Protein AF-A0A3E0E1Y2-F1 (afdb_monomer_lite)

Foldseek 3Di:
DPPPPPPPPPPPDDDPVNVVVLVVLVVVLVVLVVVLCCCPPVVNDPDDDPVSVVVNVCSLVCLVVSLVVLLVVLVVVCVVVVPDPCVVSVVSSCVSCVVNVVVVVVVVVVVVVVVVVVVVVVVD

Radius of gyration: 21.41 Å; chains: 1; bounding box: 39×41×74 Å

pLDDT: mean 82.46, std 16.65, range [35.47, 96.69]

Structure (mmCIF, N/CA/C/O backbone):
data_AF-A0A3E0E1Y2-F1
#
_entry.id   AF-A0A3E0E1Y2-F1
#
loop_
_atom_site.group_PDB
_atom_site.id
_atom_site.type_symbol
_atom_site.label_atom_id
_atom_site.label_alt_id
_atom_site.label_comp_id
_atom_site.label_asym_id
_atom_site.label_entity_id
_atom_site.label_seq_id
_atom_site.pdbx_PDB_ins_code
_atom_site.Cartn_x
_atom_site.Cartn_y
_atom_site.Cartn_z
_atom_site.occupancy
_atom_site.B_iso_or_equiv
_atom_site.auth_seq_id
_atom_site.auth_comp_id
_atom_site.auth_asym_id
_atom_site.auth_atom_id
_atom_site.pdbx_PDB_model_num
ATOM 1 N N . MET A 1 1 ? -8.127 1.041 48.473 1.00 42.31 1 MET A N 1
ATOM 2 C CA . MET A 1 1 ? -7.659 0.117 47.414 1.00 42.31 1 MET A CA 1
ATOM 3 C C . MET A 1 1 ? -8.795 -0.189 46.423 1.00 42.31 1 MET A C 1
ATOM 5 O O . MET A 1 1 ? -9.234 -1.325 46.302 1.00 42.31 1 MET A O 1
ATOM 9 N N . LYS A 1 2 ? -9.341 0.849 45.770 1.00 41.88 2 LYS A N 1
ATOM 10 C CA . LYS A 1 2 ? -10.514 0.759 44.870 1.00 41.88 2 LYS A CA 1
ATOM 11 C C . LYS A 1 2 ? -10.286 1.433 43.504 1.00 41.88 2 LYS A C 1
ATOM 13 O O . LYS A 1 2 ? -11.213 1.494 42.709 1.00 41.88 2 LYS A O 1
ATOM 18 N N . GLU A 1 3 ? -9.070 1.904 43.226 1.00 45.41 3 GLU A N 1
ATOM 19 C CA . GLU A 1 3 ? -8.773 2.735 42.047 1.00 45.41 3 GLU A CA 1
ATOM 20 C C . GLU A 1 3 ? -8.166 1.957 40.868 1.00 45.41 3 GLU A C 1
ATOM 22 O O . GLU A 1 3 ? -8.304 2.380 39.726 1.00 45.41 3 GLU A O 1
ATOM 27 N N . GLU A 1 4 ? -7.598 0.766 41.081 1.00 42.19 4 GLU A N 1
ATOM 28 C CA . GLU A 1 4 ? -6.969 -0.001 39.988 1.00 42.19 4 GLU A CA 1
ATOM 29 C C . GLU A 1 4 ? -7.965 -0.749 39.085 1.00 42.19 4 GLU A C 1
ATOM 31 O O . GLU A 1 4 ? -7.622 -1.148 37.972 1.00 42.19 4 GLU A O 1
ATOM 36 N N . LYS A 1 5 ? -9.223 -0.919 39.513 1.00 35.47 5 LYS A N 1
ATOM 37 C CA . LYS A 1 5 ? -10.214 -1.703 38.754 1.00 35.47 5 LYS A CA 1
ATOM 38 C C . LYS A 1 5 ? -10.805 -0.975 37.539 1.00 35.47 5 LYS A C 1
ATOM 40 O O . LYS A 1 5 ? -11.323 -1.641 36.653 1.00 35.47 5 LYS A O 1
ATOM 45 N N . ILE A 1 6 ? -10.712 0.354 37.465 1.00 39.94 6 ILE A N 1
ATOM 46 C CA . ILE A 1 6 ? -11.422 1.151 36.442 1.00 39.94 6 ILE A CA 1
ATOM 47 C C . ILE A 1 6 ? -10.601 1.309 35.146 1.00 39.94 6 ILE A C 1
ATOM 49 O O . ILE A 1 6 ? -11.142 1.607 34.085 1.00 39.94 6 ILE A O 1
ATOM 53 N N . ILE A 1 7 ? -9.291 1.051 35.176 1.00 42.72 7 ILE A N 1
ATOM 54 C CA . ILE A 1 7 ? -8.411 1.332 34.026 1.00 42.72 7 ILE A CA 1
ATOM 55 C C . ILE A 1 7 ? -8.414 0.187 32.989 1.00 42.72 7 ILE A C 1
ATOM 57 O O . ILE A 1 7 ? -8.080 0.399 31.822 1.00 42.72 7 ILE A O 1
ATOM 61 N N . PHE A 1 8 ? -8.842 -1.023 33.364 1.00 40.84 8 PHE A N 1
ATOM 62 C CA . PHE A 1 8 ? -8.775 -2.196 32.481 1.00 40.84 8 PHE A CA 1
ATOM 63 C C . PHE A 1 8 ? -10.011 -2.438 31.601 1.00 40.84 8 PHE A C 1
ATOM 65 O O . PHE A 1 8 ? -9.901 -3.168 30.620 1.00 40.84 8 PHE A O 1
ATOM 72 N N . GLU A 1 9 ? -11.148 -1.791 31.865 1.00 37.94 9 GLU A N 1
ATOM 73 C CA . GLU A 1 9 ? -12.396 -2.009 31.106 1.00 37.94 9 GLU A CA 1
ATOM 74 C C . GLU A 1 9 ? -12.423 -1.362 29.708 1.00 37.94 9 GLU A C 1
ATOM 76 O O . GLU A 1 9 ? -13.380 -1.535 28.961 1.00 37.94 9 GLU A O 1
ATOM 81 N N . ASN A 1 10 ? -11.371 -0.639 29.310 1.00 48.41 10 ASN A N 1
ATOM 82 C CA . ASN A 1 10 ? -11.364 0.159 28.076 1.00 48.41 10 ASN A CA 1
ATOM 83 C C . ASN A 1 10 ? -10.245 -0.213 27.084 1.00 48.41 10 ASN A C 1
ATOM 85 O O . ASN A 1 10 ? -9.847 0.603 26.235 1.00 48.41 10 ASN A O 1
ATOM 89 N N . LYS A 1 11 ? -9.708 -1.436 27.204 1.00 49.22 11 LYS A N 1
ATOM 90 C CA . LYS A 1 11 ? -8.860 -2.045 26.175 1.00 49.22 11 LYS A CA 1
ATOM 91 C C . LYS A 1 11 ? -9.769 -2.713 25.149 1.00 49.22 11 LYS A C 1
ATOM 93 O O . LYS A 1 11 ? -10.326 -3.772 25.407 1.00 49.22 11 LYS A O 1
ATOM 98 N N . GLU A 1 12 ? -9.913 -2.067 23.996 1.00 59.81 12 GLU A N 1
ATOM 99 C CA . GLU A 1 12 ? -10.508 -2.674 22.805 1.00 59.81 12 GLU A CA 1
ATOM 100 C C . GLU A 1 12 ? -9.777 -3.998 22.542 1.00 59.81 12 GLU A C 1
ATOM 102 O O . GLU A 1 12 ? -8.564 -4.019 22.312 1.00 59.81 12 GLU A O 1
ATOM 107 N N . GLN A 1 13 ? -10.488 -5.114 22.684 1.00 66.56 13 GLN A N 1
ATOM 108 C CA . GLN A 1 13 ? -9.900 -6.435 22.531 1.00 66.56 13 GLN A CA 1
ATOM 109 C C . GLN A 1 13 ? -9.755 -6.705 21.031 1.00 66.56 13 GLN A C 1
ATOM 111 O O . GLN A 1 13 ? -10.732 -6.964 20.332 1.00 66.56 13 GLN A O 1
ATOM 116 N N . ILE A 1 14 ? -8.535 -6.566 20.512 1.00 75.69 14 ILE A N 1
ATOM 117 C CA . ILE A 1 14 ? -8.258 -6.804 19.093 1.00 75.69 14 ILE A CA 1
ATOM 118 C C . ILE A 1 14 ? -8.406 -8.303 18.823 1.00 75.69 14 ILE A C 1
ATOM 120 O O . ILE A 1 14 ? -7.786 -9.128 19.496 1.00 75.69 14 ILE A O 1
ATOM 124 N N . ASN A 1 15 ? -9.216 -8.652 17.824 1.00 79.38 15 ASN A N 1
ATOM 125 C CA . ASN A 1 15 ? -9.429 -10.035 17.422 1.00 79.38 15 ASN A CA 1
ATOM 126 C C . ASN A 1 15 ? -8.099 -10.666 16.938 1.00 79.38 15 ASN A C 1
ATOM 128 O O . ASN A 1 15 ? -7.468 -10.112 16.034 1.00 79.38 15 ASN A O 1
ATOM 132 N N . PRO A 1 16 ? -7.671 -11.827 17.469 1.00 82.62 16 PRO A N 1
ATOM 133 C CA . PRO A 1 16 ? -6.479 -12.531 16.991 1.00 82.62 16 PRO A CA 1
ATOM 134 C C . PRO A 1 16 ? -6.491 -12.808 15.481 1.00 82.62 16 PRO A C 1
ATOM 136 O O . PRO A 1 16 ? -5.455 -12.696 14.829 1.00 82.62 16 PRO A O 1
ATOM 139 N N . ASN A 1 17 ? -7.666 -13.082 14.901 1.00 85.50 17 ASN A N 1
ATOM 140 C CA . ASN A 1 17 ? -7.819 -13.294 13.460 1.00 85.50 17 ASN A CA 1
ATOM 141 C C . ASN A 1 17 ? -7.515 -12.021 12.662 1.00 85.50 17 ASN A C 1
ATOM 143 O O . ASN A 1 17 ? -6.929 -12.095 11.584 1.00 85.50 17 ASN A O 1
ATOM 147 N N . PHE A 1 18 ? -7.861 -10.849 13.206 1.00 87.56 18 PHE A N 1
ATOM 148 C CA . PHE A 1 18 ? -7.502 -9.568 12.603 1.00 87.56 18 PHE A CA 1
ATOM 149 C C . PHE A 1 18 ? -5.981 -9.393 12.601 1.00 87.56 18 PHE A C 1
ATOM 151 O O . PHE A 1 18 ? -5.408 -9.048 11.573 1.00 87.56 18 PHE A O 1
ATOM 158 N N . ILE A 1 19 ? -5.302 -9.690 13.713 1.00 86.88 19 ILE A N 1
ATOM 159 C CA . ILE A 1 19 ? -3.834 -9.610 13.787 1.00 86.88 19 ILE A CA 1
ATOM 160 C C . ILE A 1 19 ? -3.194 -10.547 12.756 1.00 86.88 19 ILE A C 1
ATOM 162 O O . ILE A 1 19 ? -2.360 -10.103 11.969 1.00 86.88 19 ILE A O 1
ATOM 166 N N . GLY A 1 20 ? -3.623 -11.812 12.716 1.00 88.38 20 GLY A N 1
ATOM 167 C CA . GLY A 1 20 ? -3.103 -12.806 11.777 1.00 88.38 20 GLY A CA 1
ATOM 168 C C . GLY A 1 20 ? -3.264 -12.388 10.314 1.00 88.38 20 GLY A C 1
ATOM 169 O O . GLY A 1 20 ? -2.302 -12.455 9.549 1.00 88.38 20 GLY A O 1
ATOM 170 N N . LEU A 1 21 ? -4.442 -11.879 9.936 1.00 90.00 21 LEU A N 1
ATOM 171 C CA . LEU A 1 21 ? -4.678 -11.404 8.573 1.00 90.00 21 LEU A CA 1
ATOM 172 C C . LEU A 1 21 ? -3.776 -10.217 8.217 1.00 90.00 21 LEU A C 1
ATOM 174 O O . LEU A 1 21 ? -3.196 -10.201 7.137 1.00 90.00 21 LEU A O 1
ATOM 178 N N . ASN A 1 22 ? -3.624 -9.235 9.109 1.00 90.69 22 ASN A N 1
ATOM 179 C CA . ASN A 1 22 ? -2.784 -8.070 8.82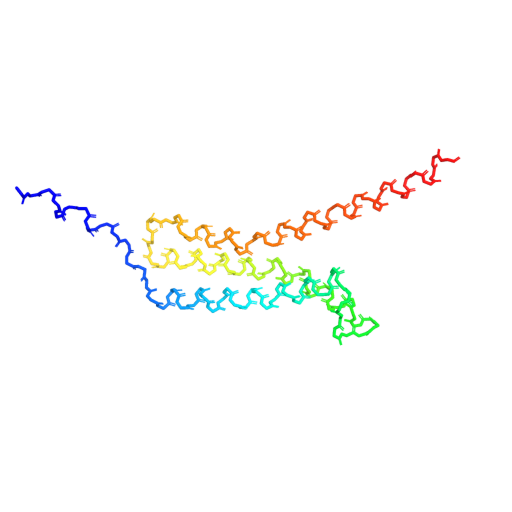5 1.00 90.69 22 ASN A CA 1
ATOM 180 C C . ASN A 1 22 ? -1.298 -8.440 8.711 1.00 90.69 22 ASN A C 1
ATOM 182 O O . ASN A 1 22 ? -0.601 -7.870 7.879 1.00 90.69 22 ASN A O 1
ATOM 186 N N . VAL A 1 23 ? -0.814 -9.421 9.481 1.00 90.62 23 VAL A N 1
ATOM 187 C CA . VAL A 1 23 ? 0.549 -9.959 9.320 1.00 90.62 23 VAL A CA 1
ATOM 188 C C . VAL A 1 23 ? 0.713 -10.627 7.954 1.00 90.62 23 VAL A C 1
ATOM 190 O O . VAL A 1 23 ? 1.694 -10.372 7.259 1.00 90.62 23 VAL A O 1
ATOM 193 N N . PHE A 1 24 ? -0.259 -11.441 7.537 1.00 92.94 24 PHE A N 1
ATOM 194 C CA . PHE A 1 24 ? -0.245 -12.069 6.216 1.00 92.94 24 PHE A CA 1
ATOM 195 C C . PHE A 1 24 ? -0.266 -11.033 5.079 1.00 92.94 24 PHE A C 1
ATOM 197 O O . PHE A 1 24 ? 0.536 -11.114 4.151 1.00 92.94 24 PHE A O 1
ATOM 204 N N . LEU A 1 25 ? -1.129 -10.018 5.176 1.00 91.50 25 LEU A N 1
ATOM 205 C CA . LEU A 1 25 ? -1.200 -8.926 4.201 1.00 91.50 25 LEU A CA 1
ATOM 206 C C . LEU A 1 25 ? 0.102 -8.119 4.148 1.00 91.50 25 LEU A C 1
ATOM 208 O O . LEU A 1 25 ? 0.554 -7.767 3.062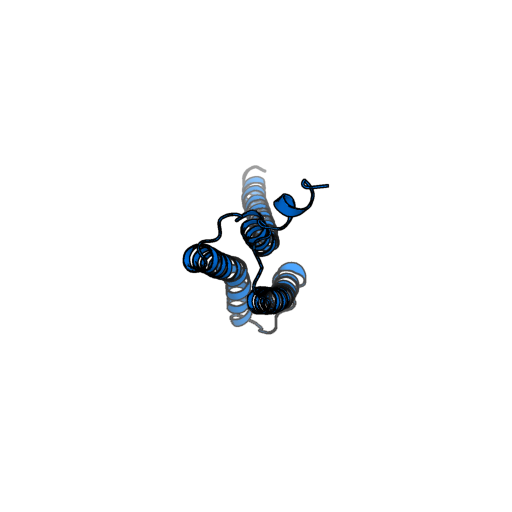 1.00 91.50 25 LEU A O 1
ATOM 212 N N . LEU A 1 26 ? 0.747 -7.883 5.294 1.00 89.31 26 LEU A N 1
ATOM 213 C CA . LEU A 1 26 ? 2.049 -7.221 5.347 1.00 89.3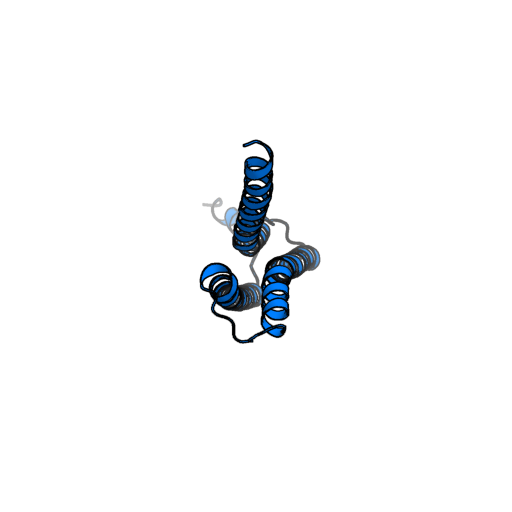1 26 LEU A CA 1
ATOM 214 C C . LEU A 1 26 ? 3.116 -8.015 4.578 1.00 89.31 26 LEU A C 1
ATOM 216 O O . LEU A 1 26 ? 3.896 -7.424 3.837 1.00 89.31 26 LEU A O 1
ATOM 220 N N . LEU A 1 27 ? 3.137 -9.347 4.708 1.00 91.75 27 LEU A N 1
ATOM 221 C CA . LEU A 1 27 ? 4.056 -10.198 3.943 1.00 91.75 27 LEU A CA 1
ATOM 222 C C . LEU A 1 27 ? 3.799 -10.093 2.437 1.00 91.75 27 LEU A C 1
ATOM 224 O O . LEU A 1 27 ? 4.747 -9.940 1.667 1.00 91.75 27 LEU A O 1
ATOM 228 N N . LEU A 1 28 ? 2.530 -10.099 2.018 1.00 91.81 28 LEU A N 1
ATOM 229 C CA . LEU A 1 28 ? 2.174 -9.884 0.615 1.00 91.81 28 LEU A CA 1
ATOM 230 C C . LEU A 1 28 ? 2.637 -8.513 0.114 1.00 91.81 28 LEU A C 1
ATOM 232 O O . LEU A 1 28 ? 3.149 -8.421 -0.999 1.00 91.81 28 LEU A O 1
ATOM 236 N N . PHE A 1 29 ? 2.516 -7.462 0.929 1.00 91.50 29 PHE A N 1
ATOM 237 C CA . PHE A 1 29 ? 3.015 -6.133 0.570 1.00 91.50 29 PHE A CA 1
ATOM 238 C C . PHE A 1 29 ? 4.531 -6.112 0.435 1.00 91.50 29 PHE A C 1
ATOM 240 O O . PHE A 1 29 ? 5.034 -5.519 -0.511 1.00 91.50 29 PHE A O 1
ATOM 247 N N . ILE A 1 30 ? 5.264 -6.777 1.330 1.00 91.12 30 ILE A N 1
ATOM 248 C CA . ILE A 1 30 ? 6.725 -6.875 1.236 1.00 91.12 30 ILE A CA 1
ATOM 249 C C . ILE A 1 30 ? 7.127 -7.571 -0.068 1.00 91.12 30 ILE A C 1
ATOM 251 O O . ILE A 1 30 ? 7.970 -7.052 -0.797 1.00 91.12 30 ILE A O 1
ATOM 255 N N . CYS A 1 31 ? 6.498 -8.701 -0.405 1.00 92.88 31 CYS A N 1
ATOM 256 C CA . CYS A 1 31 ? 6.756 -9.399 -1.666 1.00 92.88 31 CYS A CA 1
ATOM 257 C C . CYS A 1 31 ? 6.387 -8.547 -2.886 1.00 92.88 31 CYS A C 1
ATOM 259 O O . CYS A 1 31 ? 7.135 -8.509 -3.860 1.00 92.88 31 CYS A O 1
ATOM 261 N N . TRP A 1 32 ? 5.253 -7.847 -2.843 1.00 94.75 32 TRP A N 1
ATOM 262 C CA . TRP A 1 32 ? 4.846 -6.934 -3.909 1.00 94.75 32 TRP A CA 1
ATOM 263 C C . TRP A 1 32 ? 5.892 -5.837 -4.122 1.00 94.75 32 TRP A C 1
ATOM 265 O O . TRP A 1 32 ? 6.410 -5.678 -5.225 1.00 94.75 32 TRP A O 1
ATOM 275 N N . TRP A 1 33 ? 6.270 -5.133 -3.055 1.00 93.25 33 TRP A N 1
ATOM 276 C CA . TRP A 1 33 ? 7.225 -4.030 -3.118 1.00 93.25 33 TRP A CA 1
ATOM 277 C C . TRP A 1 33 ? 8.639 -4.470 -3.481 1.00 93.25 33 TRP A C 1
ATOM 279 O O . TRP A 1 33 ? 9.337 -3.724 -4.161 1.00 93.25 33 TRP A O 1
ATOM 289 N N . TYR A 1 34 ? 9.042 -5.688 -3.114 1.00 92.25 34 TYR A N 1
ATOM 290 C CA . TYR A 1 34 ? 10.282 -6.283 -3.607 1.00 92.25 34 TYR A CA 1
ATOM 291 C C . TYR A 1 34 ? 10.303 -6.345 -5.142 1.00 92.25 34 TYR A C 1
ATOM 293 O O . TYR A 1 34 ? 11.276 -5.908 -5.753 1.00 92.25 34 TYR A O 1
ATOM 301 N N . ASN A 1 35 ? 9.211 -6.797 -5.770 1.00 92.00 35 ASN A N 1
ATOM 302 C CA . ASN A 1 35 ? 9.107 -6.847 -7.231 1.00 92.00 35 ASN A CA 1
ATOM 303 C C . ASN A 1 35 ? 9.011 -5.452 -7.860 1.00 92.00 35 ASN A C 1
ATOM 305 O O . ASN A 1 35 ? 9.652 -5.202 -8.873 1.00 92.00 35 ASN A O 1
ATOM 309 N N . VAL A 1 36 ? 8.270 -4.521 -7.249 1.00 92.44 36 VAL A N 1
ATOM 310 C CA . VAL A 1 36 ? 8.165 -3.134 -7.744 1.00 92.44 36 VAL A CA 1
ATOM 311 C C . VAL A 1 36 ? 9.533 -2.455 -7.758 1.00 92.44 36 VAL A C 1
ATOM 313 O O . VAL A 1 36 ? 9.903 -1.840 -8.753 1.00 92.44 36 VAL A O 1
ATOM 316 N N . ILE A 1 37 ? 10.303 -2.581 -6.674 1.00 89.69 37 ILE A N 1
ATOM 317 C CA . ILE A 1 37 ? 11.653 -2.015 -6.587 1.00 89.69 37 ILE A CA 1
ATOM 318 C C . ILE A 1 37 ? 12.591 -2.744 -7.559 1.00 89.69 37 ILE A C 1
ATOM 320 O O . ILE A 1 37 ? 13.332 -2.091 -8.293 1.00 89.69 37 ILE A O 1
ATOM 324 N N . GLY A 1 38 ? 12.537 -4.079 -7.606 1.00 88.56 38 GLY A N 1
ATOM 325 C CA . GLY A 1 38 ? 13.299 -4.892 -8.557 1.00 88.56 38 GLY A CA 1
ATOM 326 C C . GLY A 1 38 ? 13.078 -4.449 -10.004 1.00 88.56 38 GLY A C 1
ATOM 327 O O . GLY A 1 38 ? 14.038 -4.142 -10.708 1.00 88.56 38 GLY A O 1
ATOM 328 N N . GLY A 1 39 ? 11.820 -4.325 -10.419 1.00 87.31 39 GLY A N 1
ATOM 329 C CA . GLY A 1 39 ? 11.440 -3.898 -11.761 1.00 87.31 39 GLY A CA 1
ATOM 330 C C . GLY A 1 39 ? 11.793 -2.440 -12.039 1.00 87.31 39 GLY A C 1
ATOM 331 O O . GLY A 1 39 ? 12.574 -2.159 -12.941 1.00 87.31 39 GLY A O 1
ATOM 332 N N . LEU A 1 40 ? 11.254 -1.500 -11.258 1.00 85.38 40 LEU A N 1
ATOM 333 C CA . LEU A 1 40 ? 11.328 -0.069 -11.581 1.00 85.38 40 LEU A CA 1
ATOM 334 C C . LEU A 1 40 ? 12.690 0.569 -11.285 1.00 85.38 40 LEU A C 1
ATOM 336 O O . LEU A 1 40 ? 13.076 1.508 -11.975 1.00 85.38 40 LEU A O 1
ATOM 340 N N . VAL A 1 41 ? 13.415 0.088 -10.271 1.00 83.50 41 VAL A N 1
ATOM 341 C CA . VAL A 1 41 ? 14.717 0.658 -9.880 1.00 83.50 41 VAL A CA 1
ATOM 342 C C . VAL A 1 41 ? 15.860 -0.158 -10.475 1.00 83.50 41 VAL A C 1
ATOM 344 O O . VAL A 1 41 ? 16.770 0.395 -11.092 1.00 83.50 41 VAL A O 1
ATOM 347 N N . PHE A 1 42 ? 15.813 -1.483 -10.334 1.00 86.81 42 PHE A N 1
ATOM 348 C CA . PHE A 1 42 ? 16.911 -2.366 -10.743 1.00 86.81 42 PHE A CA 1
ATOM 349 C C . PHE A 1 42 ? 16.741 -2.978 -12.136 1.00 86.81 42 PHE A C 1
ATOM 351 O O . PHE A 1 42 ? 17.615 -3.725 -12.571 1.00 86.81 42 PHE A O 1
ATOM 358 N N . HIS A 1 43 ? 15.661 -2.642 -12.851 1.00 85.25 43 HIS A N 1
ATOM 359 C CA . HIS A 1 43 ? 15.379 -3.132 -14.203 1.00 85.25 43 HIS A CA 1
ATOM 360 C C . HIS A 1 43 ? 15.303 -4.669 -14.284 1.00 85.25 43 HIS A C 1
ATOM 362 O O . HIS A 1 43 ? 15.614 -5.275 -15.310 1.00 85.25 43 HIS A O 1
ATOM 368 N N . GLN A 1 44 ? 14.892 -5.304 -13.183 1.00 89.19 44 GLN A N 1
ATOM 369 C CA . GLN A 1 44 ? 14.701 -6.745 -13.071 1.00 89.19 44 GLN A CA 1
ATOM 370 C C . GLN A 1 44 ? 13.269 -7.091 -13.467 1.00 89.19 44 GLN A C 1
ATOM 372 O O . GLN A 1 44 ? 12.357 -7.059 -12.644 1.00 89.19 44 GLN A O 1
ATOM 377 N N . TYR A 1 45 ? 13.087 -7.401 -14.745 1.00 86.56 45 TYR A N 1
ATOM 378 C CA . TYR A 1 45 ? 11.794 -7.771 -15.309 1.00 86.56 45 TYR A CA 1
ATOM 379 C C . TYR A 1 45 ? 11.727 -9.274 -15.556 1.00 86.56 45 TYR A C 1
ATOM 381 O O . TYR A 1 45 ? 12.695 -9.880 -16.022 1.00 86.56 45 TYR A O 1
ATOM 389 N N . PHE A 1 46 ? 10.574 -9.874 -15.273 1.00 86.56 46 PHE A N 1
ATOM 390 C CA . PHE A 1 46 ? 10.317 -11.270 -15.628 1.00 86.56 46 PHE A CA 1
ATOM 391 C C . PHE A 1 46 ? 9.957 -11.421 -17.110 1.00 86.56 46 PHE A C 1
ATOM 393 O O . PHE A 1 46 ? 10.133 -12.495 -17.688 1.00 86.56 46 PHE A O 1
ATOM 400 N N . LEU A 1 47 ? 9.441 -10.356 -17.729 1.00 86.88 47 LEU A N 1
ATOM 401 C CA . LEU A 1 47 ? 8.981 -10.325 -19.110 1.00 86.88 47 LEU A CA 1
ATOM 402 C C . LEU A 1 47 ? 9.871 -9.427 -19.983 1.00 86.88 47 LEU A C 1
ATOM 404 O O . LEU A 1 47 ? 10.369 -8.393 -19.549 1.00 86.88 47 LEU A O 1
ATOM 408 N N . SER A 1 48 ? 10.040 -9.812 -21.252 1.00 87.69 48 SER A N 1
ATOM 409 C CA . SER A 1 48 ? 10.856 -9.088 -22.236 1.00 87.69 48 SER A CA 1
ATOM 410 C C . SER A 1 48 ? 10.017 -8.434 -23.340 1.00 87.69 48 SER A C 1
ATOM 412 O O . SER A 1 48 ? 8.954 -8.943 -23.712 1.00 87.69 48 SER A O 1
ATOM 414 N N . GLY A 1 49 ? 10.540 -7.359 -23.936 1.00 85.44 49 GLY A N 1
ATOM 415 C CA . GLY A 1 49 ? 9.921 -6.675 -25.078 1.00 85.44 49 GLY A CA 1
ATOM 416 C C . GLY A 1 49 ? 8.647 -5.928 -24.680 1.00 85.44 49 GLY A C 1
ATOM 417 O O . GLY A 1 49 ? 8.577 -5.346 -23.605 1.00 85.44 49 GLY A O 1
ATOM 418 N N . GLU A 1 50 ? 7.601 -5.971 -25.505 1.00 80.69 50 GLU A N 1
ATOM 419 C CA . GLU A 1 50 ? 6.330 -5.275 -25.219 1.00 80.69 50 GLU A CA 1
ATOM 420 C C . GLU A 1 50 ? 5.671 -5.724 -23.904 1.00 80.69 50 GLU A C 1
ATOM 422 O O . GLU A 1 50 ? 5.003 -4.945 -23.224 1.00 80.69 50 GLU A O 1
ATOM 427 N N . LYS A 1 51 ? 5.908 -6.975 -23.494 1.00 87.75 51 LYS A N 1
ATOM 428 C CA . LYS A 1 51 ? 5.373 -7.534 -22.245 1.00 87.75 51 LYS A CA 1
ATOM 429 C C . LYS A 1 51 ? 5.995 -6.897 -20.997 1.00 87.75 51 LYS A C 1
ATOM 431 O O . LYS A 1 51 ? 5.362 -6.889 -19.945 1.00 87.75 51 LYS A O 1
ATOM 436 N N . GLN A 1 52 ? 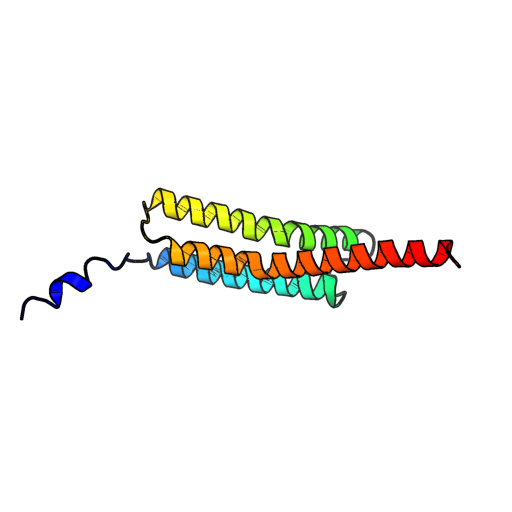7.183 -6.313 -21.127 1.00 89.19 52 GLN A N 1
ATOM 437 C CA . GLN A 1 52 ? 7.847 -5.555 -20.068 1.00 89.19 52 GLN A CA 1
ATOM 438 C C . GLN A 1 52 ? 7.061 -4.284 -19.711 1.00 89.19 52 GLN A C 1
ATOM 440 O O . GLN A 1 52 ? 6.935 -3.934 -18.542 1.00 89.19 52 GLN A O 1
ATOM 445 N N . MET A 1 53 ? 6.456 -3.620 -20.703 1.00 86.56 53 MET A N 1
ATOM 446 C CA . MET A 1 53 ? 5.636 -2.423 -20.471 1.00 86.56 53 MET A CA 1
ATOM 447 C C . MET A 1 53 ? 4.341 -2.754 -19.723 1.00 86.56 53 MET A C 1
ATOM 449 O O . MET A 1 53 ? 3.885 -1.976 -18.881 1.00 86.56 53 MET A O 1
ATOM 453 N N . ALA A 1 54 ? 3.770 -3.933 -19.985 1.00 88.38 54 ALA A N 1
ATOM 454 C CA . ALA A 1 54 ? 2.631 -4.443 -19.228 1.00 88.38 54 ALA A CA 1
ATOM 455 C C . ALA A 1 54 ? 3.014 -4.749 -17.770 1.00 88.38 54 ALA A C 1
ATOM 457 O O . ALA A 1 54 ? 2.257 -4.416 -16.862 1.00 88.38 54 ALA A O 1
ATOM 458 N N . GLU A 1 55 ? 4.200 -5.318 -17.540 1.00 90.50 55 GLU A N 1
ATOM 459 C CA . GLU A 1 55 ? 4.738 -5.579 -16.199 1.00 90.50 55 GLU A CA 1
ATOM 460 C C . GLU A 1 55 ? 4.956 -4.280 -15.405 1.00 90.50 55 GLU A C 1
ATOM 462 O O . GLU A 1 55 ? 4.474 -4.156 -14.281 1.00 90.50 55 GLU A O 1
ATOM 467 N N . ILE A 1 56 ? 5.579 -3.268 -16.020 1.00 88.62 56 ILE A N 1
ATOM 468 C CA . ILE A 1 56 ? 5.749 -1.927 -15.432 1.00 88.62 56 ILE A CA 1
ATOM 469 C C . ILE A 1 56 ? 4.391 -1.309 -15.084 1.00 88.62 56 ILE A C 1
ATOM 471 O O . ILE A 1 56 ? 4.204 -0.783 -13.986 1.00 88.62 56 ILE A O 1
ATOM 475 N N . SER A 1 57 ? 3.425 -1.392 -16.000 1.00 90.06 57 SER A N 1
ATOM 476 C CA . SER A 1 57 ? 2.073 -0.869 -15.777 1.00 90.06 57 SER A CA 1
ATOM 477 C C . SER A 1 57 ? 1.383 -1.582 -14.615 1.00 90.06 57 SER A C 1
ATOM 479 O O . SER A 1 57 ? 0.765 -0.930 -13.774 1.00 90.06 57 SER A O 1
ATOM 481 N N . LEU A 1 58 ? 1.524 -2.908 -14.526 1.00 93.19 58 LEU A N 1
ATOM 482 C CA . LEU A 1 58 ? 0.975 -3.714 -13.440 1.00 93.19 58 LEU A CA 1
ATOM 483 C C . LEU A 1 58 ? 1.601 -3.339 -12.089 1.00 93.19 58 LEU A C 1
ATOM 485 O O . LEU A 1 58 ? 0.868 -3.152 -11.118 1.00 93.19 58 LEU A O 1
ATOM 489 N N . TYR A 1 59 ? 2.926 -3.184 -12.025 1.00 93.44 59 TYR A N 1
ATOM 490 C CA . TYR A 1 59 ? 3.631 -2.759 -10.813 1.00 93.44 59 TYR A CA 1
ATOM 491 C C . TYR A 1 59 ? 3.224 -1.360 -10.371 1.00 93.44 59 TYR A C 1
ATOM 493 O O . TYR A 1 59 ? 2.909 -1.162 -9.197 1.00 93.44 59 TYR A O 1
ATOM 501 N N . THR A 1 60 ? 3.149 -0.405 -11.294 1.00 90.12 60 THR A N 1
ATOM 502 C CA . THR A 1 60 ? 2.711 0.957 -10.982 1.00 90.12 60 THR A CA 1
ATOM 503 C C . THR A 1 60 ? 1.261 0.974 -10.504 1.00 90.12 60 THR A C 1
ATOM 505 O O . THR A 1 60 ? 0.997 1.440 -9.400 1.00 90.12 60 THR A O 1
ATOM 508 N N . VAL A 1 61 ? 0.314 0.417 -11.269 1.00 93.50 61 VAL A N 1
ATOM 509 C CA . VAL A 1 61 ? -1.116 0.428 -10.909 1.00 93.50 61 VAL A CA 1
ATOM 510 C C . VAL A 1 61 ? -1.363 -0.338 -9.611 1.00 93.50 61 VAL A C 1
ATOM 512 O O . VAL A 1 61 ? -2.016 0.176 -8.701 1.00 93.50 61 VAL A O 1
ATOM 515 N N . GLY A 1 62 ? -0.808 -1.544 -9.482 1.00 94.12 62 GLY A N 1
ATOM 516 C CA . GLY A 1 62 ? -0.982 -2.366 -8.288 1.00 94.12 62 GLY A CA 1
ATOM 517 C C . GLY A 1 62 ? -0.415 -1.705 -7.029 1.00 94.12 62 GLY A C 1
ATOM 518 O O . GLY A 1 62 ? -1.019 -1.824 -5.966 1.00 94.12 62 GLY A O 1
ATOM 519 N N . SER A 1 63 ? 0.651 -0.904 -7.149 1.00 94.62 63 SER A N 1
ATOM 520 C CA . SER A 1 63 ? 1.222 -0.152 -6.022 1.00 94.62 63 SER A CA 1
ATOM 521 C C . SER A 1 63 ? 0.282 0.906 -5.441 1.00 94.62 63 SER A C 1
ATOM 523 O O . SER A 1 63 ? 0.477 1.304 -4.297 1.00 94.62 63 SER A O 1
ATOM 525 N N . PHE A 1 64 ? -0.754 1.334 -6.166 1.00 94.50 64 PHE A N 1
ATOM 526 C CA . PHE A 1 64 ? -1.800 2.226 -5.645 1.00 94.50 64 PHE A CA 1
ATOM 527 C C . PHE A 1 64 ? -3.104 1.481 -5.345 1.00 94.50 64 PHE A C 1
ATOM 529 O O . PHE A 1 64 ? -3.764 1.762 -4.345 1.00 94.50 64 PHE A O 1
ATOM 536 N N . VAL A 1 65 ? -3.465 0.495 -6.172 1.00 95.31 65 VAL A N 1
ATOM 537 C CA . VAL A 1 65 ? -4.699 -0.286 -5.999 1.00 95.31 65 VAL A CA 1
ATOM 538 C C . VAL A 1 65 ? -4.648 -1.145 -4.736 1.00 95.31 65 VAL A C 1
ATOM 540 O O . VAL A 1 65 ? -5.631 -1.205 -4.002 1.00 95.31 65 VAL A O 1
ATOM 543 N N . ILE A 1 66 ? -3.517 -1.790 -4.443 1.00 93.56 66 ILE A N 1
ATOM 544 C CA . ILE A 1 66 ? -3.394 -2.694 -3.293 1.00 93.56 66 ILE A CA 1
ATOM 545 C C . ILE A 1 66 ? -3.599 -1.948 -1.953 1.00 93.56 66 ILE A C 1
ATOM 547 O O . ILE A 1 66 ? -4.463 -2.368 -1.174 1.00 93.56 66 ILE A O 1
ATOM 551 N N . PRO A 1 67 ? -2.904 -0.826 -1.669 1.00 94.25 67 PRO A N 1
ATOM 552 C CA . PRO A 1 67 ? -3.166 -0.024 -0.472 1.00 94.25 67 PRO A CA 1
ATOM 553 C C . PRO A 1 67 ? -4.588 0.530 -0.411 1.00 94.25 67 PRO A C 1
ATOM 555 O O . PRO A 1 67 ? -5.165 0.590 0.673 1.00 94.25 67 PRO A O 1
ATOM 558 N N . LEU A 1 68 ? -5.181 0.889 -1.555 1.00 95.88 68 LEU A N 1
ATOM 559 C CA . LEU A 1 68 ? -6.560 1.374 -1.619 1.00 95.88 68 LEU A CA 1
ATOM 560 C C . LEU A 1 68 ? -7.568 0.294 -1.203 1.00 95.88 68 LEU A C 1
ATOM 562 O O . LEU A 1 68 ? -8.441 0.549 -0.372 1.00 95.88 68 LEU A O 1
ATOM 566 N N . LEU A 1 69 ? -7.429 -0.926 -1.730 1.00 95.38 69 LEU A N 1
ATOM 567 C CA . LEU A 1 69 ? -8.260 -2.065 -1.327 1.00 95.38 69 LEU A CA 1
ATOM 568 C C . LEU A 1 69 ? -8.102 -2.363 0.167 1.00 95.38 69 LEU A C 1
ATOM 570 O O . LEU A 1 69 ? -9.085 -2.619 0.862 1.00 95.38 69 LEU A O 1
ATOM 574 N N . TYR A 1 70 ? -6.877 -2.266 0.680 1.00 94.94 70 TYR A N 1
ATOM 575 C CA . TYR A 1 70 ? -6.608 -2.430 2.101 1.00 94.94 70 TYR A CA 1
ATOM 576 C C . TYR A 1 70 ? -7.236 -1.325 2.960 1.00 94.94 70 TYR A C 1
ATOM 578 O O . TYR A 1 70 ? -7.779 -1.613 4.026 1.00 94.94 70 TYR A O 1
ATOM 586 N N . THR A 1 71 ? -7.253 -0.076 2.488 1.00 96.25 71 THR A N 1
ATOM 587 C CA . THR A 1 71 ? -7.997 1.010 3.135 1.00 96.25 71 THR A CA 1
ATOM 588 C C . THR A 1 71 ? -9.477 0.669 3.252 1.00 96.25 71 THR A C 1
ATOM 590 O O . THR A 1 71 ? -10.021 0.759 4.351 1.00 96.25 71 THR A O 1
ATOM 593 N N . PHE A 1 72 ? -10.124 0.222 2.172 1.00 96.69 72 PHE A N 1
ATOM 594 C CA . PHE A 1 72 ? -11.535 -0.172 2.229 1.00 96.69 72 PHE A CA 1
ATOM 595 C C . PHE A 1 72 ? -11.781 -1.349 3.172 1.00 96.69 72 PHE A C 1
ATOM 597 O O . PHE A 1 72 ? -12.748 -1.322 3.931 1.00 96.69 72 PHE A O 1
ATOM 604 N N . TYR A 1 73 ? -10.888 -2.340 3.185 1.00 94.19 73 TYR A N 1
ATOM 605 C CA . TYR A 1 73 ? -10.947 -3.445 4.140 1.00 94.19 73 TYR A CA 1
ATOM 606 C C . TYR A 1 73 ? -10.911 -2.945 5.595 1.00 94.19 73 TYR A C 1
ATOM 608 O O . TYR A 1 73 ? -11.773 -3.308 6.397 1.00 94.19 73 TYR A O 1
ATOM 616 N N . ILE A 1 74 ? -9.953 -2.077 5.936 1.00 94.25 74 ILE A N 1
ATOM 617 C CA . ILE A 1 74 ? -9.815 -1.535 7.291 1.00 94.25 74 ILE A CA 1
ATOM 618 C C . ILE A 1 74 ? -11.031 -0.684 7.677 1.00 94.25 74 ILE A C 1
ATOM 620 O O . ILE A 1 74 ? -11.546 -0.833 8.784 1.00 94.25 74 ILE A O 1
ATOM 624 N N . LEU A 1 75 ? -11.514 0.179 6.780 1.00 94.94 75 LEU A N 1
ATOM 625 C CA . LEU A 1 75 ? -12.697 1.007 7.029 1.00 94.94 75 LEU A CA 1
ATOM 626 C C . LEU A 1 75 ? -13.952 0.150 7.240 1.00 94.94 75 LEU A C 1
ATOM 628 O O . LEU A 1 75 ? -14.693 0.383 8.194 1.00 94.94 75 LEU A O 1
ATOM 632 N N . GLY A 1 76 ? -14.149 -0.879 6.413 1.00 93.44 76 GLY A N 1
ATOM 633 C CA . GLY A 1 76 ? -15.244 -1.834 6.578 1.00 93.44 76 GLY A CA 1
ATOM 634 C C . GLY A 1 76 ? -15.158 -2.597 7.901 1.00 93.44 76 GLY A C 1
ATOM 635 O O . GLY A 1 76 ? -16.169 -2.779 8.572 1.00 93.44 76 GLY A O 1
ATOM 636 N N . TYR A 1 77 ? -13.952 -2.987 8.327 1.00 91.25 77 TYR A N 1
ATOM 637 C CA . TYR A 1 77 ? -13.743 -3.644 9.619 1.00 91.25 77 TYR A CA 1
ATOM 638 C C . TYR A 1 77 ? -14.065 -2.722 10.805 1.00 91.25 77 TYR A C 1
ATOM 640 O O . TYR A 1 77 ? -14.698 -3.162 11.766 1.00 91.25 77 TYR A O 1
ATOM 648 N N . ILE A 1 78 ? -13.662 -1.446 10.742 1.00 90.94 78 ILE A N 1
ATOM 649 C CA . ILE A 1 78 ? -13.990 -0.436 11.762 1.00 90.94 78 ILE A CA 1
ATOM 650 C C . ILE A 1 78 ? -15.505 -0.296 11.917 1.00 90.94 78 ILE A C 1
ATOM 652 O O . ILE A 1 78 ? -16.000 -0.326 13.047 1.00 90.94 78 ILE A O 1
ATOM 656 N N . ASP A 1 79 ? -16.216 -0.149 10.799 1.00 91.25 79 ASP A N 1
ATOM 657 C CA . ASP A 1 79 ? -17.665 0.047 10.786 1.00 91.25 79 ASP A CA 1
ATOM 658 C C . ASP A 1 79 ? -18.404 -1.201 11.292 1.00 91.25 79 ASP A C 1
ATOM 660 O O . ASP A 1 79 ? -19.191 -1.129 12.238 1.00 91.25 79 ASP A O 1
ATOM 664 N N . PHE A 1 80 ? -18.050 -2.377 10.761 1.00 89.62 80 PHE A N 1
ATOM 665 C CA . PHE A 1 80 ? -18.645 -3.656 11.150 1.00 89.62 80 PHE A CA 1
ATOM 666 C C . PHE A 1 80 ? -18.482 -3.951 12.649 1.00 89.62 80 PHE A C 1
ATOM 668 O O . PHE A 1 80 ? -19.443 -4.320 13.328 1.00 89.62 80 PHE A O 1
ATOM 675 N N . CYS A 1 81 ? -17.276 -3.754 13.189 1.00 87.69 81 CYS A N 1
ATOM 676 C CA . CYS A 1 81 ? -16.977 -4.001 14.600 1.00 87.69 81 CYS A CA 1
ATOM 677 C C . CYS A 1 81 ? -17.355 -2.828 15.522 1.00 87.69 81 CYS A C 1
ATOM 679 O O . CYS A 1 81 ? -17.159 -2.932 16.733 1.00 87.69 81 CYS A O 1
ATOM 681 N N . LYS A 1 82 ? -17.882 -1.716 14.983 1.00 88.88 82 LYS A N 1
ATOM 682 C CA . LYS A 1 82 ? -18.226 -0.489 15.728 1.00 88.88 82 LYS A CA 1
ATOM 683 C C . LYS A 1 82 ? -17.069 0.024 16.598 1.00 88.88 82 LYS A C 1
ATOM 685 O O . LYS A 1 82 ? -17.257 0.413 17.755 1.00 88.88 82 LYS A O 1
ATOM 690 N N . ILE A 1 83 ? -15.863 0.003 16.034 1.00 85.44 83 ILE A N 1
ATOM 691 C CA . ILE A 1 83 ? -14.613 0.366 16.712 1.00 85.44 83 ILE A CA 1
ATOM 692 C C . ILE A 1 83 ? -14.589 1.864 17.011 1.00 85.44 83 ILE A C 1
ATOM 694 O O . ILE A 1 83 ? -14.733 2.704 16.119 1.00 85.44 83 ILE A O 1
ATOM 698 N N . LYS A 1 84 ? -14.350 2.204 18.280 1.00 83.69 84 LYS A N 1
ATOM 699 C CA . LYS A 1 84 ? -14.313 3.591 18.757 1.00 83.69 84 LYS A CA 1
ATOM 700 C C . LYS A 1 84 ? -12.900 4.166 18.718 1.00 83.69 84 LYS A C 1
ATOM 702 O O . LYS A 1 84 ? -12.740 5.348 18.425 1.00 83.69 84 LYS A O 1
ATOM 707 N N . LYS A 1 85 ? -11.863 3.362 18.995 1.00 86.75 85 LYS A N 1
ATOM 708 C CA . LYS A 1 85 ? -10.461 3.821 18.976 1.00 86.75 85 LYS A CA 1
ATOM 709 C C . LYS A 1 85 ? -9.781 3.441 17.661 1.00 86.75 85 LYS A C 1
ATOM 711 O O . LYS A 1 85 ? -9.111 2.424 17.529 1.00 86.75 85 LYS A O 1
ATOM 716 N N . GLN A 1 86 ? -9.890 4.328 16.680 1.00 88.88 86 GLN A N 1
ATOM 717 C CA . GLN A 1 86 ? -9.460 4.052 15.303 1.00 88.88 86 GLN A CA 1
ATOM 718 C C . GLN A 1 86 ? -7.958 4.286 15.038 1.00 88.88 86 GLN A C 1
ATOM 720 O O . GLN A 1 86 ? -7.462 3.984 13.954 1.00 88.88 86 GLN A O 1
ATOM 725 N N . THR A 1 87 ? -7.195 4.792 16.016 1.00 90.00 87 THR A N 1
ATOM 726 C CA . THR A 1 87 ? -5.786 5.198 15.839 1.00 90.00 87 THR A CA 1
ATOM 727 C C . THR A 1 87 ? -4.894 4.093 15.272 1.00 90.00 87 THR A C 1
ATOM 729 O O . THR A 1 87 ? -4.068 4.364 14.404 1.00 90.00 87 THR A O 1
ATOM 732 N N . LEU A 1 88 ? -5.036 2.850 15.745 1.00 89.75 88 LEU A N 1
ATOM 733 C CA . LEU A 1 88 ? -4.244 1.722 15.239 1.00 89.75 88 LEU A CA 1
ATOM 734 C C . LEU A 1 88 ? -4.544 1.444 13.761 1.00 89.75 88 LEU A C 1
ATOM 736 O O . LEU A 1 88 ? -3.632 1.248 12.965 1.00 89.75 88 LEU A O 1
ATOM 740 N N . TYR A 1 89 ? -5.819 1.469 13.397 1.00 91.25 89 TYR A N 1
ATOM 741 C CA . TYR A 1 89 ? -6.301 1.160 12.058 1.00 91.25 89 TYR A CA 1
ATOM 742 C C . TYR A 1 89 ? -5.843 2.206 11.034 1.00 91.25 89 TYR A C 1
ATOM 744 O O . TYR A 1 89 ? -5.369 1.851 9.958 1.00 91.25 89 TYR A O 1
ATOM 752 N N . PHE A 1 90 ? -5.854 3.491 11.399 1.00 93.94 90 PHE A N 1
ATOM 753 C CA . PHE A 1 90 ? -5.273 4.540 10.556 1.00 93.94 90 PHE A CA 1
ATOM 754 C C . PHE A 1 90 ? -3.751 4.432 10.423 1.00 93.94 90 PHE A C 1
ATOM 756 O O . PHE A 1 90 ? -3.223 4.692 9.346 1.00 93.94 90 PHE A O 1
ATOM 763 N N . LYS A 1 91 ? -3.033 4.001 11.471 1.00 93.75 91 LYS A N 1
ATOM 764 C CA . LYS A 1 91 ? -1.591 3.713 11.361 1.00 93.75 91 LYS A CA 1
ATOM 765 C C . LYS A 1 91 ? -1.321 2.576 10.379 1.00 93.75 91 LYS A C 1
ATOM 767 O O . LYS A 1 91 ? -0.396 2.681 9.583 1.00 93.75 91 LYS A O 1
ATOM 772 N N . LEU A 1 92 ? -2.138 1.522 10.406 1.00 92.62 92 LEU A N 1
ATOM 773 C CA . LEU A 1 92 ? -2.045 0.417 9.453 1.00 92.62 92 LEU A CA 1
ATOM 774 C C . LEU A 1 92 ? -2.265 0.895 8.013 1.00 92.62 92 LEU A C 1
ATOM 776 O O . LEU A 1 92 ? -1.473 0.551 7.140 1.00 92.62 92 LEU A O 1
ATOM 780 N N . ILE A 1 93 ? -3.283 1.730 7.777 1.00 94.69 93 ILE A N 1
ATOM 781 C CA . ILE A 1 93 ? -3.503 2.372 6.472 1.00 94.69 93 ILE A CA 1
ATOM 782 C C . ILE A 1 93 ? -2.270 3.192 6.069 1.00 94.69 93 ILE A C 1
ATOM 784 O O . ILE A 1 93 ? -1.767 3.032 4.962 1.00 94.69 93 ILE A O 1
ATOM 788 N N . GLY A 1 94 ? -1.742 4.024 6.969 1.00 93.56 94 GLY A N 1
ATOM 789 C CA . GLY A 1 94 ? -0.556 4.838 6.696 1.00 93.56 94 GLY A CA 1
ATOM 790 C C . GLY A 1 94 ? 0.663 4.005 6.291 1.00 93.56 94 GLY A C 1
ATOM 791 O O . GLY A 1 94 ? 1.323 4.332 5.310 1.00 93.56 94 GLY A O 1
ATOM 792 N N . ILE A 1 95 ? 0.927 2.897 6.992 1.00 92.50 95 ILE A N 1
ATOM 793 C CA . ILE A 1 95 ? 2.024 1.973 6.662 1.00 92.50 95 ILE A CA 1
ATOM 794 C C . ILE A 1 95 ? 1.824 1.352 5.275 1.00 92.50 95 ILE A C 1
ATOM 796 O O . ILE A 1 95 ? 2.782 1.254 4.514 1.00 92.50 95 ILE A O 1
ATOM 800 N N . ALA A 1 96 ? 0.594 0.971 4.924 1.00 93.19 96 ALA A N 1
ATOM 801 C CA . ALA A 1 96 ? 0.282 0.401 3.615 1.00 93.19 96 ALA A CA 1
ATOM 802 C C . ALA A 1 96 ? 0.525 1.386 2.460 1.00 93.19 96 ALA A C 1
ATOM 804 O O . ALA A 1 96 ? 1.015 0.989 1.407 1.00 93.19 96 ALA A O 1
ATOM 805 N N . TRP A 1 97 ? 0.199 2.665 2.664 1.00 95.31 97 TRP A N 1
ATOM 806 C CA . TRP A 1 97 ? 0.350 3.716 1.653 1.00 95.31 97 TRP A CA 1
ATOM 807 C C . TRP A 1 97 ? 1.764 4.285 1.552 1.00 95.31 97 TRP A C 1
ATOM 809 O O . TRP A 1 97 ? 2.108 4.880 0.531 1.00 95.31 97 TRP A O 1
ATOM 819 N N . PHE A 1 98 ? 2.582 4.130 2.593 1.00 93.62 98 PHE A N 1
ATOM 820 C CA . PHE A 1 98 ? 3.893 4.768 2.672 1.00 93.62 98 PHE A CA 1
ATOM 821 C C . PHE A 1 98 ? 4.788 4.505 1.448 1.00 93.62 98 PHE A C 1
ATOM 823 O O . PHE A 1 98 ? 5.299 5.474 0.881 1.00 93.62 98 PHE A O 1
ATOM 830 N N . PRO A 1 99 ? 4.948 3.263 0.954 1.00 92.25 99 PRO A N 1
ATOM 831 C CA . PRO A 1 99 ? 5.828 3.044 -0.184 1.00 92.25 99 PRO A CA 1
ATOM 832 C C . PRO A 1 99 ? 5.215 3.551 -1.506 1.00 92.25 99 PRO A C 1
ATOM 834 O O . PRO A 1 99 ? 5.946 3.998 -2.387 1.00 92.25 99 PRO A O 1
ATOM 837 N N . SER A 1 100 ? 3.884 3.600 -1.627 1.00 94.44 100 SER A N 1
ATOM 838 C CA . SER A 1 100 ? 3.190 4.211 -2.774 1.00 94.44 100 SER A CA 1
ATOM 839 C C . SER A 1 100 ? 3.423 5.712 -2.848 1.00 94.44 100 SER A C 1
ATOM 841 O O . SER A 1 100 ? 3.575 6.257 -3.936 1.00 94.44 100 SER A O 1
ATOM 843 N N . LEU A 1 101 ? 3.486 6.385 -1.695 1.00 93.75 101 LEU A N 1
ATOM 844 C CA . LEU A 1 101 ? 3.831 7.805 -1.626 1.00 93.75 101 LEU A CA 1
ATOM 845 C C . LEU A 1 101 ? 5.280 8.052 -2.060 1.00 93.75 101 LEU A C 1
ATOM 847 O O . LEU A 1 101 ? 5.539 9.011 -2.784 1.00 93.75 101 LEU A O 1
ATOM 851 N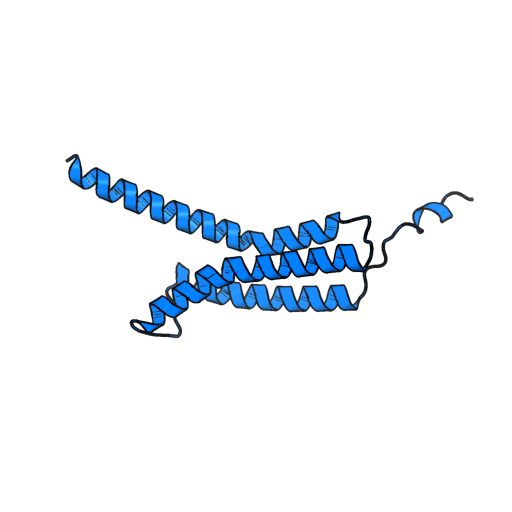 N . ILE A 1 102 ? 6.209 7.169 -1.676 1.00 91.69 102 ILE A N 1
ATOM 852 C CA . ILE A 1 102 ? 7.600 7.217 -2.154 1.00 91.69 102 ILE A CA 1
ATOM 853 C C . ILE A 1 102 ? 7.646 7.035 -3.674 1.00 91.69 102 ILE A C 1
ATOM 855 O O . ILE A 1 102 ? 8.282 7.828 -4.366 1.00 91.69 102 ILE A O 1
ATOM 859 N N . LEU A 1 103 ? 6.940 6.030 -4.203 1.00 90.81 103 LEU A N 1
ATOM 860 C CA . LEU A 1 103 ? 6.864 5.782 -5.642 1.00 90.81 103 LEU A CA 1
ATOM 861 C C . LEU A 1 103 ? 6.262 6.980 -6.388 1.00 90.81 103 LEU A C 1
ATOM 863 O O . LEU A 1 103 ? 6.788 7.384 -7.419 1.00 90.81 103 LEU A O 1
ATOM 867 N N . PHE A 1 104 ? 5.195 7.578 -5.857 1.00 92.00 104 PHE A N 1
ATOM 868 C CA . PHE A 1 104 ? 4.577 8.770 -6.433 1.00 92.00 104 PHE A CA 1
ATOM 869 C C . PHE A 1 104 ? 5.554 9.947 -6.495 1.00 92.00 104 PHE A C 1
ATOM 871 O O . PHE A 1 104 ? 5.684 10.575 -7.543 1.00 92.00 104 PHE A O 1
ATOM 878 N N . ALA A 1 105 ? 6.273 10.219 -5.402 1.00 92.06 105 ALA A N 1
ATOM 879 C CA . ALA A 1 105 ? 7.283 11.272 -5.367 1.00 92.06 105 ALA A CA 1
ATOM 880 C C . ALA A 1 105 ? 8.401 11.020 -6.389 1.00 92.06 105 ALA A C 1
ATOM 882 O O . ALA A 1 105 ? 8.824 11.946 -7.078 1.00 92.06 105 ALA A O 1
ATOM 883 N N . TRP A 1 106 ? 8.837 9.766 -6.533 1.00 89.44 106 TRP A N 1
ATOM 884 C CA . TRP A 1 106 ? 9.831 9.381 -7.531 1.00 89.44 106 TRP A CA 1
ATOM 885 C C . TRP A 1 106 ? 9.320 9.581 -8.963 1.00 89.44 106 TRP A C 1
ATOM 887 O O . TRP A 1 106 ? 10.007 10.205 -9.768 1.00 89.44 106 TRP A O 1
ATOM 897 N N . ILE A 1 107 ? 8.103 9.134 -9.286 1.00 88.06 107 ILE A N 1
ATOM 898 C CA . ILE A 1 107 ? 7.493 9.349 -10.610 1.00 88.06 107 ILE A CA 1
ATOM 899 C C . ILE A 1 107 ? 7.374 10.849 -10.910 1.00 88.06 107 ILE A C 1
ATOM 901 O O . ILE A 1 107 ? 7.766 11.291 -11.988 1.00 88.06 107 ILE A O 1
ATOM 905 N N . ALA A 1 108 ? 6.877 11.637 -9.954 1.00 89.50 108 ALA A N 1
ATOM 906 C CA . ALA A 1 108 ? 6.719 13.080 -10.109 1.00 89.50 108 ALA A CA 1
ATOM 907 C C . ALA A 1 108 ? 8.064 13.786 -10.343 1.00 89.50 108 ALA A C 1
ATOM 909 O O . ALA A 1 108 ? 8.155 14.653 -11.209 1.00 89.50 108 ALA A O 1
ATOM 910 N N . TYR A 1 109 ? 9.109 13.387 -9.612 1.00 88.12 109 TYR A N 1
ATOM 911 C CA . TYR A 1 109 ? 10.459 13.915 -9.790 1.00 88.12 109 TYR A CA 1
ATOM 912 C C . TYR A 1 109 ? 11.019 13.623 -11.189 1.00 88.12 109 TYR A C 1
ATOM 914 O O . TYR A 1 109 ? 11.488 14.541 -11.857 1.00 88.12 109 TYR A O 1
ATOM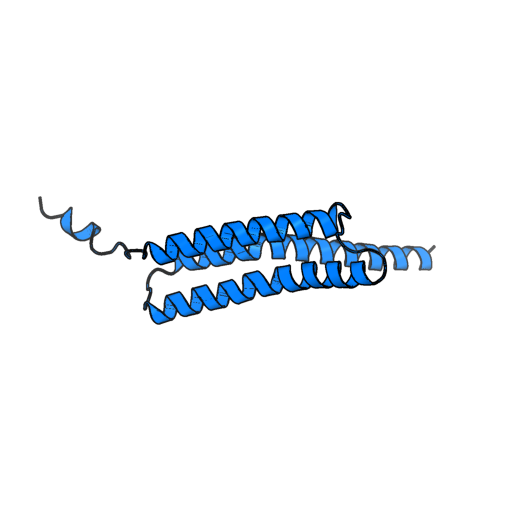 922 N N . ASN A 1 110 ? 10.921 12.376 -11.664 1.00 84.38 110 ASN A N 1
ATOM 923 C CA . ASN A 1 110 ? 11.407 12.013 -13.000 1.00 84.38 110 ASN A CA 1
ATOM 924 C C . ASN A 1 110 ? 10.629 12.736 -14.109 1.00 84.38 110 ASN A C 1
ATOM 926 O O . ASN A 1 110 ? 11.222 13.196 -15.080 1.00 84.38 110 ASN A O 1
ATOM 930 N N . LEU A 1 111 ? 9.309 12.875 -13.957 1.00 84.44 111 LEU A N 1
ATOM 931 C CA . LEU A 1 111 ? 8.485 13.596 -14.927 1.00 84.44 111 LEU A CA 1
ATOM 932 C C . LEU A 1 111 ? 8.867 15.082 -14.997 1.00 84.44 111 LEU A C 1
ATOM 934 O O . LEU A 1 111 ? 8.944 15.652 -16.085 1.00 84.44 111 LEU A O 1
ATOM 938 N N . TYR A 1 112 ? 9.134 15.694 -13.840 1.00 81.31 112 TYR A N 1
ATOM 939 C CA . TYR A 1 112 ? 9.610 17.069 -13.762 1.00 81.31 112 TYR A CA 1
ATOM 940 C C . TYR A 1 112 ? 10.963 17.238 -14.468 1.00 81.31 112 TYR A C 1
ATOM 942 O O . TYR A 1 112 ? 11.082 18.118 -15.319 1.00 81.31 112 TYR A O 1
ATOM 950 N N . ASP A 1 113 ? 11.943 16.371 -14.190 1.00 79.81 113 ASP A N 1
ATOM 951 C CA . ASP A 1 113 ? 13.281 16.450 -14.795 1.00 79.81 113 ASP A CA 1
ATOM 952 C C . ASP A 1 113 ? 13.217 16.358 -16.329 1.00 79.81 113 ASP A C 1
ATOM 954 O O . ASP A 1 113 ? 13.719 17.252 -17.013 1.00 79.81 113 ASP A O 1
ATOM 958 N N . ILE A 1 114 ? 12.474 15.382 -16.871 1.00 75.31 114 ILE A N 1
ATOM 959 C CA . ILE A 1 114 ? 12.251 15.233 -18.322 1.00 75.31 114 ILE A CA 1
ATOM 960 C C . ILE A 1 114 ? 11.654 16.514 -18.921 1.00 75.31 114 ILE A C 1
ATOM 962 O O . ILE A 1 114 ? 12.160 17.029 -19.917 1.00 75.31 114 ILE A O 1
ATOM 966 N N . SER A 1 115 ? 10.621 17.079 -18.284 1.00 71.69 115 SER A N 1
ATOM 967 C CA . SER A 1 115 ? 9.970 18.300 -18.780 1.00 71.69 115 SER A CA 1
ATOM 968 C C . SER A 1 115 ? 10.904 19.516 -18.796 1.00 71.69 115 SER A C 1
ATOM 970 O O . SER A 1 115 ? 10.820 20.353 -19.693 1.00 71.69 115 SER A O 1
ATOM 972 N N . THR A 1 116 ? 11.832 19.604 -17.840 1.00 65.94 116 THR A N 1
ATOM 973 C CA . THR A 1 116 ? 12.791 20.712 -17.754 1.00 65.94 116 THR A CA 1
ATOM 974 C C . THR A 1 116 ? 14.017 20.534 -18.646 1.00 65.94 116 THR A C 1
ATOM 976 O O . THR A 1 116 ? 14.560 21.530 -19.129 1.00 65.94 116 THR A O 1
ATOM 979 N N . GLN A 1 117 ? 14.448 19.295 -18.898 1.00 59.50 117 GLN A N 1
ATOM 980 C CA . GLN A 1 117 ? 15.565 19.003 -19.797 1.00 59.50 117 GLN A CA 1
ATOM 981 C C . GLN A 1 117 ? 15.198 19.273 -21.253 1.00 59.50 117 GLN A C 1
ATOM 983 O O . GLN A 1 117 ? 15.973 19.931 -21.944 1.00 59.50 117 GLN A O 1
ATOM 988 N N . ASP A 1 118 ? 13.996 18.875 -21.686 1.00 55.09 118 ASP A N 1
ATOM 989 C CA . ASP A 1 118 ? 13.517 19.208 -23.030 1.00 55.09 118 ASP A CA 1
ATOM 990 C C . ASP A 1 118 ? 13.491 20.723 -23.233 1.00 55.09 118 ASP A C 1
ATOM 992 O O . ASP A 1 118 ? 13.922 21.213 -24.267 1.00 55.09 118 ASP A O 1
ATOM 996 N N . HIS A 1 119 ? 13.074 21.499 -22.229 1.00 50.78 119 HIS A N 1
ATOM 997 C CA . HIS A 1 119 ? 13.000 22.955 -22.363 1.00 50.78 119 HIS A CA 1
ATOM 998 C C . HIS A 1 119 ? 14.380 23.623 -22.421 1.00 50.78 119 HIS A C 1
ATOM 1000 O O . HIS A 1 119 ? 14.519 24.619 -23.119 1.00 50.78 119 HIS A O 1
ATOM 1006 N N . ARG A 1 120 ? 15.421 23.085 -21.770 1.00 51.78 120 ARG A N 1
ATOM 1007 C CA . ARG A 1 120 ? 16.782 23.651 -21.868 1.00 51.78 120 ARG A CA 1
ATOM 1008 C C . ARG A 1 120 ? 17.368 23.585 -23.280 1.00 51.78 120 ARG A C 1
ATOM 1010 O O . ARG A 1 120 ? 18.070 24.511 -23.659 1.00 51.78 120 ARG A O 1
ATOM 1017 N N . ILE A 1 121 ? 17.051 22.549 -24.058 1.00 50.28 121 ILE A N 1
ATOM 1018 C CA . ILE A 1 121 ? 17.591 22.356 -25.417 1.00 50.28 121 ILE A CA 1
ATOM 1019 C C . ILE A 1 121 ? 16.994 23.362 -26.420 1.00 50.28 121 ILE A C 1
ATOM 1021 O O . ILE A 1 121 ? 17.622 23.672 -27.424 1.00 50.28 121 ILE A O 1
ATOM 1025 N N . TYR A 1 122 ? 15.804 23.913 -26.151 1.00 48.50 122 TYR A N 1
ATOM 1026 C CA . TYR A 1 122 ? 15.162 24.905 -27.029 1.00 48.50 122 TYR A CA 1
ATOM 1027 C C . TYR A 1 122 ? 15.521 26.367 -26.704 1.00 48.50 122 TYR A C 1
ATOM 1029 O O . TYR A 1 122 ? 15.052 27.266 -27.404 1.00 48.50 122 TYR A O 1
ATOM 1037 N N . PHE A 1 123 ? 16.311 26.622 -25.654 1.00 49.78 123 PHE A N 1
ATOM 1038 C CA . PHE A 1 123 ? 16.720 27.974 -25.236 1.00 49.78 123 PHE A CA 1
ATOM 1039 C C . PHE A 1 123 ? 18.244 28.215 -25.278 1.00 49.78 123 PHE A C 1
ATOM 1041 O O . PHE A 1 123 ? 18.680 29.300 -24.887 1.00 49.78 123 PHE A O 1
ATOM 1048 N N . GLU A 1 124 ? 19.033 27.252 -25.767 1.00 45.28 124 GLU A N 1
ATOM 1049 C CA . GLU A 1 124 ? 20.430 27.439 -26.213 1.00 45.28 124 GLU A CA 1
ATOM 1050 C C . GLU A 1 124 ? 20.492 27.556 -27.742 1.00 45.28 124 GLU A C 1
ATOM 1052 O O . GLU A 1 124 ? 21.300 28.381 -28.230 1.00 45.28 124 GLU A O 1
#

Organism: NCBI:txid1682742

Sequence (124 aa):
MKEEKIIFENKEQINPNFIGLNVFLLLLFICWWYNVIGGLVFHQYFLSGEKQMAEISLYTVGSFVIPLLYTFYILGYIDFCKIKKQTLYFKLIGIAWFPSLILFAWIAYNLYDISTQDHRIYFE

Secondary structure (DSSP, 8-state):
--STTSSGGG-----HHHHHHHHHHHHHHHHHHHHHHHHHTT---SS-THHHHHHHHHHHHHHHHHHHHHHHHHHHHHHHTT-S-THHHHHHHHHHHHHHHHHHHHHHHHHHHHHHHHHHHT--